Protein AF-A0A2V8AH04-F1 (afdb_monomer_lite)

Foldseek 3Di:
DQQADFAQPADPDDDVHGPRHGFFWWDDDPDPLRIGTHHPVPDDPNIDGPDPDDDDDDDDDDDDDDDAQPDPDDVNSQVVRVVVVCVVQVSVSHDDDDPDTDDDDDDDDPDDPPDPDDDDDDDDD

Secondary structure (DSSP, 8-state):
-PPPPB---B-SS-TT-B--SBP-EEE--SSTTS-EEE-GGG--TTPEE--S-------------------SSHHHHHHHHHHHHHHHHHHTT-------------PPPS---------------

pLDDT: mean 71.41, std 17.1, range [30.53, 95.69]

Radius of gyration: 20.52 Å; chains: 1; bounding box: 47×38×54 Å

Sequence (125 aa):
MCPPLRCYAQVGSSRYAICGELARWRRPGAHWFDDKFVCDAHREPSDVAIAGEIAVRRVRVELEVFVAGASRDAPFAQSEALARISAAVIQAGGVVDVQRVRSAFVAYPATATSGLQNALVGVPR

Structure (mmCIF, N/CA/C/O backbon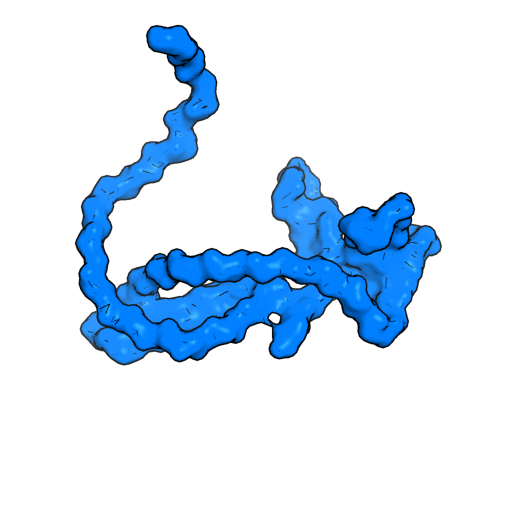e):
data_AF-A0A2V8AH04-F1
#
_entry.id   AF-A0A2V8AH04-F1
#
loop_
_atom_site.group_PDB
_atom_site.id
_atom_site.type_symbol
_atom_site.label_atom_id
_atom_site.label_alt_id
_atom_site.label_comp_id
_atom_site.label_asym_id
_atom_site.label_entity_id
_atom_site.label_seq_id
_atom_site.pdbx_PDB_ins_code
_atom_site.Cartn_x
_atom_site.Cartn_y
_atom_site.Cartn_z
_atom_site.occupancy
_atom_site.B_iso_or_equiv
_atom_site.auth_seq_id
_atom_site.auth_comp_id
_atom_site.auth_asym_id
_atom_site.auth_atom_id
_atom_site.pdbx_PDB_model_num
ATOM 1 N N . MET A 1 1 ? 2.409 -11.409 2.633 1.00 53.41 1 MET A N 1
ATOM 2 C CA . MET A 1 1 ? 1.975 -10.825 3.925 1.00 53.41 1 MET A CA 1
ATOM 3 C C . MET A 1 1 ? 1.103 -9.617 3.646 1.00 53.41 1 MET A C 1
ATOM 5 O O . MET A 1 1 ? 1.427 -8.890 2.728 1.00 53.41 1 MET A O 1
ATOM 9 N N . CYS A 1 2 ? 0.014 -9.405 4.381 1.00 56.81 2 CYS A N 1
ATOM 10 C CA . CYS A 1 2 ? -0.784 -8.180 4.305 1.00 56.81 2 CYS A CA 1
ATOM 11 C C . CYS A 1 2 ? 0.044 -6.944 4.696 1.00 56.81 2 CYS A C 1
ATOM 13 O O . CYS A 1 2 ? 0.646 -7.003 5.765 1.00 56.81 2 CYS A O 1
ATOM 15 N N . PRO A 1 3 ? 0.030 -5.817 3.952 1.00 69.38 3 PRO A N 1
ATOM 16 C CA . PRO A 1 3 ? 0.588 -4.590 4.492 1.00 69.38 3 PRO A CA 1
ATOM 17 C C . PRO A 1 3 ? -0.287 -4.119 5.667 1.00 69.38 3 PRO A C 1
ATOM 19 O O . PRO A 1 3 ? -1.492 -4.425 5.697 1.00 69.38 3 PRO A O 1
ATOM 22 N N . PRO A 1 4 ? 0.313 -3.439 6.656 1.00 77.81 4 PRO A N 1
ATOM 23 C CA . PRO A 1 4 ? -0.389 -2.996 7.852 1.00 77.81 4 PRO A CA 1
ATOM 24 C C . PRO A 1 4 ? -1.400 -1.889 7.531 1.00 77.81 4 PRO A C 1
ATOM 26 O O . PRO A 1 4 ? -1.201 -1.098 6.610 1.00 77.81 4 PRO A O 1
ATOM 29 N N . LEU A 1 5 ? -2.472 -1.812 8.323 1.00 83.88 5 LEU A N 1
ATOM 30 C CA . LEU A 1 5 ? -3.467 -0.744 8.213 1.00 83.88 5 LEU A CA 1
ATOM 31 C C . LEU A 1 5 ? -2.828 0.612 8.538 1.00 83.88 5 LEU A C 1
ATOM 33 O O . LEU A 1 5 ? -2.074 0.742 9.509 1.00 83.88 5 LEU A O 1
ATOM 37 N N . ARG A 1 6 ? -3.124 1.621 7.716 1.00 86.31 6 ARG A N 1
ATOM 38 C CA . ARG A 1 6 ? -2.584 2.979 7.848 1.00 86.31 6 ARG A CA 1
ATOM 39 C C . ARG A 1 6 ? -3.669 3.978 8.221 1.00 86.31 6 ARG A C 1
ATOM 41 O O . ARG A 1 6 ? -4.836 3.789 7.890 1.00 86.31 6 ARG A O 1
ATOM 48 N N . CYS A 1 7 ? -3.258 5.034 8.912 1.00 89.00 7 CYS A N 1
ATOM 49 C CA . CYS A 1 7 ? -4.119 6.112 9.359 1.00 89.00 7 CYS A CA 1
ATOM 50 C C . CYS A 1 7 ? -4.707 6.867 8.159 1.00 89.00 7 CYS A C 1
ATOM 52 O O . CYS A 1 7 ? -3.964 7.449 7.365 1.00 89.00 7 CYS A O 1
ATOM 54 N N . TYR A 1 8 ? -6.037 6.886 8.059 1.00 86.12 8 TYR A N 1
ATOM 55 C CA . TYR A 1 8 ? -6.769 7.562 6.984 1.00 86.12 8 TYR A CA 1
ATOM 56 C C . TYR A 1 8 ? -7.004 9.061 7.255 1.00 86.12 8 TYR A C 1
ATOM 58 O O . TYR A 1 8 ? -7.543 9.755 6.395 1.00 86.12 8 TYR A O 1
ATOM 66 N N . ALA A 1 9 ? -6.637 9.564 8.442 1.00 89.50 9 ALA A N 1
ATOM 67 C CA . ALA A 1 9 ? -6.894 10.948 8.829 1.00 89.50 9 ALA A CA 1
ATOM 68 C C . ALA A 1 9 ? -6.269 11.919 7.823 1.00 89.50 9 ALA A C 1
ATOM 70 O O . ALA A 1 9 ? -5.089 11.796 7.487 1.00 89.50 9 ALA A O 1
ATOM 71 N N . GLN A 1 10 ? -7.066 12.873 7.342 1.00 87.56 10 GLN A N 1
ATOM 72 C CA . GLN A 1 10 ? -6.585 13.900 6.430 1.00 87.56 10 GLN A CA 1
ATOM 73 C C . GLN A 1 10 ? -5.618 14.823 7.172 1.00 87.56 10 GLN A C 1
ATOM 75 O O . GLN A 1 10 ? -5.915 15.286 8.273 1.00 87.56 10 GLN A O 1
ATOM 80 N N . VAL A 1 11 ? -4.475 15.107 6.555 1.00 86.75 11 VAL A N 1
ATOM 81 C CA . VAL A 1 11 ? -3.464 16.020 7.092 1.00 86.75 11 VAL A CA 1
ATOM 82 C C . VAL A 1 11 ? -3.248 17.183 6.132 1.00 86.75 11 VAL A C 1
ATOM 84 O O . VAL A 1 11 ? -3.072 17.005 4.929 1.00 86.75 11 VAL A O 1
ATOM 87 N N . GLY A 1 12 ? -3.264 18.402 6.668 1.00 81.94 12 GLY A N 1
ATOM 88 C CA . GLY A 1 12 ? -3.126 19.621 5.873 1.00 81.9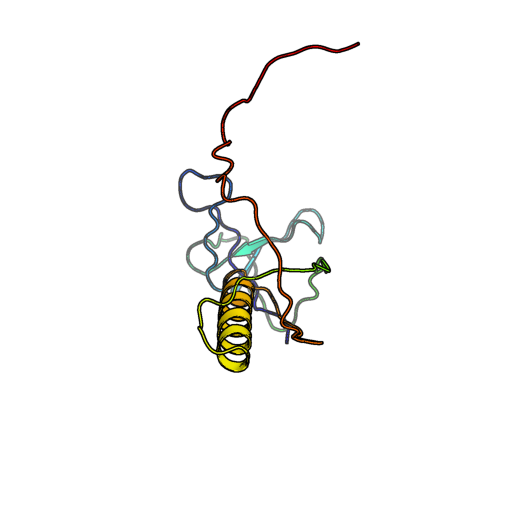4 12 GLY A CA 1
ATOM 89 C C . GLY A 1 12 ? -4.355 19.953 5.014 1.00 81.94 12 GLY A C 1
ATOM 90 O O . GLY A 1 12 ? -5.459 19.450 5.221 1.00 81.94 12 GLY A O 1
ATOM 91 N N . SER A 1 13 ? -4.164 20.852 4.046 1.00 79.44 13 SER A N 1
ATOM 92 C CA . SER A 1 13 ? -5.249 21.416 3.226 1.00 79.44 13 SER A CA 1
ATOM 93 C C . SER A 1 13 ? -5.680 20.527 2.055 1.00 79.44 13 SER A C 1
ATOM 95 O O . SER A 1 13 ? -6.762 20.714 1.501 1.00 79.44 13 SER A O 1
ATOM 97 N N . SER A 1 14 ? -4.864 19.544 1.672 1.00 78.12 14 SER A N 1
ATOM 98 C CA . SER A 1 14 ? -5.198 18.625 0.587 1.00 78.12 14 SER A CA 1
ATOM 99 C C . SER A 1 14 ? -6.043 17.463 1.103 1.00 78.12 14 SER A C 1
ATOM 101 O O . SER A 1 14 ? -5.528 16.550 1.735 1.00 78.12 14 SER A O 1
ATOM 103 N N . ARG A 1 15 ? -7.311 17.412 0.692 1.00 73.12 15 ARG A N 1
ATOM 104 C CA . ARG A 1 15 ? -7.720 16.401 -0.285 1.00 73.12 15 ARG A CA 1
ATOM 105 C C . ARG A 1 15 ? -7.238 14.961 -0.085 1.00 73.12 15 ARG A C 1
ATOM 107 O O . ARG A 1 15 ? -7.953 14.050 0.320 1.00 73.12 15 ARG A O 1
ATOM 114 N N . TYR A 1 16 ? -6.024 14.783 -0.584 1.00 73.81 16 TYR A N 1
ATOM 115 C CA . TYR A 1 16 ? -5.387 13.508 -0.868 1.00 73.81 16 TYR A CA 1
ATOM 116 C C . TYR A 1 16 ? -4.250 13.214 0.113 1.00 73.81 16 TYR A C 1
ATOM 118 O O . TYR A 1 16 ? -3.676 12.131 0.078 1.00 73.81 16 TYR A O 1
ATOM 126 N N . ALA A 1 17 ? -3.902 14.182 0.963 1.00 78.50 17 ALA A N 1
ATOM 127 C CA . ALA A 1 17 ? -2.876 14.020 1.972 1.00 78.50 17 ALA A CA 1
ATOM 128 C C . ALA A 1 17 ? -3.492 13.332 3.192 1.00 78.50 17 ALA A C 1
ATOM 130 O O . ALA A 1 17 ? -4.308 13.905 3.913 1.00 78.50 17 ALA A O 1
ATOM 131 N N . ILE A 1 18 ? -3.101 12.078 3.400 1.00 85.94 18 ILE A N 1
ATOM 132 C CA . ILE A 1 18 ? -3.490 11.273 4.557 1.00 85.94 18 ILE A CA 1
ATOM 133 C C . ILE A 1 18 ? -2.279 11.052 5.460 1.00 85.94 18 ILE A C 1
ATOM 135 O O . ILE A 1 18 ? -1.144 11.021 4.990 1.00 85.94 18 ILE A O 1
ATOM 139 N N . CYS A 1 19 ? -2.524 10.894 6.757 1.00 90.00 19 CYS A N 1
ATOM 140 C CA . CYS A 1 19 ? -1.487 10.735 7.771 1.00 90.00 19 CYS A CA 1
ATOM 141 C C . CYS A 1 19 ? -0.544 9.557 7.481 1.00 90.00 19 CYS A C 1
ATOM 143 O O . CYS A 1 19 ? 0.661 9.694 7.652 1.00 90.00 19 CYS A O 1
ATOM 145 N N . GLY A 1 20 ? -1.065 8.398 7.067 1.00 86.88 20 GLY A N 1
ATOM 146 C CA . GLY A 1 20 ? -0.235 7.260 6.653 1.00 86.88 20 GLY A CA 1
ATOM 147 C C . GLY A 1 20 ? 0.487 6.505 7.781 1.00 86.88 20 GLY A C 1
ATOM 148 O O . GLY A 1 20 ? 1.012 5.423 7.529 1.00 86.88 20 GLY A O 1
ATOM 149 N N . GLU A 1 21 ? 0.474 7.005 9.020 1.00 89.06 21 GLU A N 1
ATOM 150 C CA . GLU A 1 21 ? 1.042 6.318 10.190 1.00 89.06 21 GLU A CA 1
ATOM 151 C C . GLU A 1 21 ? 0.356 4.978 10.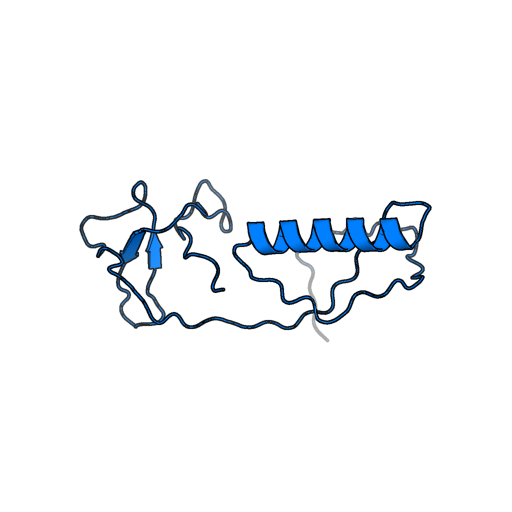490 1.00 89.06 21 GLU A C 1
ATOM 153 O O . GLU A 1 21 ? -0.754 4.708 10.029 1.00 89.06 21 GLU A O 1
ATOM 158 N N . LEU A 1 22 ? 0.997 4.114 11.283 1.00 89.44 22 LEU A N 1
ATOM 159 C CA . LEU A 1 22 ? 0.406 2.830 11.680 1.00 89.44 22 LEU A CA 1
ATOM 160 C C . LEU A 1 22 ? -0.912 3.037 12.449 1.00 89.44 22 LEU A C 1
ATOM 162 O O . LEU A 1 22 ? -0.941 3.703 13.485 1.00 89.44 22 LEU A O 1
ATOM 166 N N . ALA A 1 23 ? -2.000 2.436 11.960 1.00 90.06 23 ALA A N 1
ATOM 167 C CA . ALA A 1 23 ? -3.286 2.487 12.641 1.00 90.06 23 ALA A CA 1
ATOM 168 C C . ALA A 1 23 ? -3.351 1.464 13.785 1.00 90.06 23 ALA A C 1
ATOM 170 O O . ALA A 1 23 ? -2.922 0.319 13.639 1.00 90.06 23 ALA A O 1
ATOM 171 N N . ARG A 1 24 ? -3.927 1.884 14.915 1.00 91.44 24 ARG A N 1
ATOM 172 C CA . ARG A 1 24 ? -4.194 1.038 16.096 1.00 91.44 24 ARG A CA 1
ATOM 173 C C . ARG A 1 24 ? -5.665 1.041 16.502 1.00 91.44 24 ARG A C 1
ATOM 175 O O . ARG A 1 24 ? -6.079 0.227 17.324 1.00 91.44 24 ARG A O 1
ATOM 182 N N . TRP A 1 25 ? -6.446 1.938 15.907 1.00 92.94 25 TRP A N 1
ATOM 183 C CA . TRP A 1 25 ? -7.836 2.185 16.249 1.00 92.94 25 TRP A CA 1
ATOM 184 C C . TRP A 1 25 ? -8.712 2.080 15.007 1.00 92.94 25 TRP A C 1
ATOM 186 O O . TRP A 1 25 ? -8.310 2.456 13.902 1.00 92.94 25 TRP A O 1
ATOM 196 N N . ARG A 1 26 ? -9.919 1.566 15.211 1.00 90.88 26 ARG A N 1
ATOM 197 C CA . ARG A 1 26 ? -10.987 1.442 14.231 1.00 90.88 26 ARG A CA 1
ATOM 198 C C . ARG A 1 26 ? -12.131 2.348 14.653 1.00 90.88 26 ARG A C 1
ATOM 200 O O . ARG A 1 26 ? -12.705 2.162 15.722 1.00 90.88 26 ARG A O 1
ATOM 207 N N . ARG A 1 27 ? -12.497 3.262 13.770 1.00 90.94 27 ARG A N 1
ATOM 208 C CA . ARG A 1 27 ? -13.711 4.060 13.832 1.00 90.94 27 ARG A CA 1
ATOM 209 C C . ARG A 1 27 ? -14.827 3.313 13.108 1.00 90.94 27 ARG A C 1
ATOM 211 O O . ARG A 1 27 ? -14.737 3.194 11.882 1.00 90.94 27 ARG A O 1
ATOM 218 N N . PRO A 1 28 ? -15.829 2.777 13.827 1.00 87.25 28 PRO A N 1
ATOM 219 C CA . PRO A 1 28 ? -16.920 2.045 13.200 1.00 87.25 28 PRO A CA 1
ATOM 220 C C . PRO A 1 28 ? -17.742 2.970 12.304 1.00 87.25 28 PRO A C 1
ATOM 222 O O . PRO A 1 28 ? -18.133 4.063 12.719 1.00 87.25 28 PRO A O 1
ATOM 225 N N . GLY A 1 29 ? -17.990 2.534 11.076 1.00 84.31 29 GLY A N 1
ATOM 226 C CA . GLY A 1 29 ? -18.906 3.208 10.167 1.00 84.31 29 GLY A CA 1
ATOM 227 C C . GLY A 1 29 ? -20.361 2.769 10.358 1.00 84.31 29 GLY A C 1
ATOM 228 O O . GLY A 1 29 ? -20.656 1.841 11.111 1.00 84.31 29 GLY A O 1
ATOM 229 N N . ALA A 1 30 ? -21.292 3.423 9.653 1.00 83.38 30 ALA A N 1
ATOM 230 C CA . ALA A 1 30 ? -22.693 2.983 9.610 1.00 83.38 30 ALA A CA 1
ATOM 231 C C . ALA A 1 30 ? -22.831 1.615 8.920 1.00 83.38 30 ALA A C 1
ATOM 233 O O . ALA A 1 30 ? -23.677 0.796 9.284 1.00 83.38 30 ALA A O 1
ATOM 234 N N . HIS A 1 31 ? -21.962 1.356 7.944 1.00 75.75 31 HIS A N 1
ATOM 235 C CA . HIS A 1 31 ? -21.803 0.063 7.310 1.00 75.75 31 HIS A CA 1
ATOM 236 C C . HIS A 1 31 ? -20.383 -0.458 7.513 1.00 75.75 31 HIS A C 1
ATOM 238 O O . HIS A 1 31 ? -19.433 0.302 7.668 1.00 75.75 31 HIS A O 1
ATOM 244 N N . TRP A 1 32 ? -20.222 -1.777 7.440 1.00 60.00 32 TRP A N 1
ATOM 245 C CA . TRP A 1 32 ? -18.929 -2.444 7.617 1.00 60.00 32 TRP A CA 1
ATOM 246 C C . TRP A 1 32 ? -17.850 -2.015 6.597 1.00 60.00 32 TRP A C 1
ATOM 248 O O . TRP A 1 32 ? -16.673 -2.287 6.810 1.00 60.00 32 TRP A O 1
ATOM 258 N N . PHE A 1 33 ? -18.225 -1.365 5.486 1.00 68.25 33 PHE A N 1
ATOM 259 C CA . PHE A 1 33 ? -17.292 -0.804 4.497 1.00 68.25 33 PHE A CA 1
ATOM 260 C C . PHE A 1 33 ? -16.893 0.654 4.774 1.00 68.25 33 PHE A C 1
ATOM 262 O O . PHE A 1 33 ? -15.969 1.156 4.139 1.00 68.25 33 PHE A O 1
ATOM 269 N N . ASP A 1 34 ? -17.570 1.318 5.709 1.00 76.69 34 ASP A N 1
ATOM 270 C CA . ASP A 1 34 ? -17.292 2.698 6.119 1.00 76.69 34 ASP A CA 1
ATOM 271 C C . ASP A 1 34 ? -16.306 2.763 7.296 1.00 76.69 34 ASP A C 1
ATOM 273 O O . ASP A 1 34 ? -16.000 3.850 7.800 1.00 76.69 34 ASP A O 1
ATOM 277 N N . ASP A 1 35 ? -15.818 1.600 7.739 1.00 83.75 35 ASP A N 1
ATOM 278 C CA . ASP A 1 35 ? -14.826 1.490 8.794 1.00 83.75 35 ASP A CA 1
ATOM 279 C C . ASP A 1 35 ? -13.547 2.232 8.411 1.00 83.75 35 ASP A C 1
ATOM 281 O O . ASP A 1 35 ? -12.992 2.124 7.315 1.00 83.75 35 ASP A O 1
ATOM 285 N N . LYS A 1 36 ? -13.070 2.997 9.379 1.00 87.31 36 LYS A N 1
ATOM 286 C CA . LYS A 1 36 ? -12.007 3.975 9.221 1.00 87.31 36 LYS A CA 1
ATOM 287 C C . LYS A 1 36 ? -10.895 3.653 10.208 1.00 87.31 36 LYS A C 1
ATOM 289 O O . LYS A 1 36 ? -11.162 3.372 11.370 1.00 87.31 36 LYS A O 1
ATOM 294 N N . PHE A 1 37 ? -9.640 3.676 9.766 1.00 90.06 37 PHE A N 1
ATOM 295 C CA . PHE A 1 37 ? -8.501 3.250 10.591 1.00 90.06 37 PHE A CA 1
ATOM 296 C C . PHE A 1 37 ? -7.603 4.429 10.941 1.00 90.06 37 PHE A C 1
ATOM 298 O O . PHE A 1 37 ? -7.173 5.150 10.044 1.00 90.06 37 PHE A O 1
ATOM 305 N N . VAL A 1 38 ? -7.306 4.635 12.226 1.00 93.25 38 VAL A N 1
ATOM 306 C CA . VAL A 1 38 ? -6.557 5.808 12.710 1.00 93.25 38 VAL A CA 1
ATOM 307 C C . VAL A 1 38 ? -5.437 5.438 13.686 1.00 93.25 38 VAL A C 1
ATOM 309 O O . VAL A 1 38 ? -5.459 4.388 14.339 1.00 93.25 38 VAL A O 1
ATOM 312 N N . CYS A 1 39 ? -4.404 6.283 13.739 1.00 93.50 39 CYS A N 1
ATOM 313 C CA . CYS A 1 39 ? -3.306 6.180 14.704 1.00 93.50 39 CYS A CA 1
ATOM 314 C C . CYS A 1 39 ? -3.676 6.841 16.043 1.00 93.50 39 CYS A C 1
ATOM 316 O O . CYS A 1 39 ? -4.709 7.498 16.153 1.00 93.50 39 CYS A O 1
ATOM 318 N N . ASP A 1 40 ? -2.814 6.700 17.054 1.00 94.44 40 ASP A N 1
ATOM 319 C CA . ASP A 1 40 ? -3.051 7.247 18.400 1.00 94.44 40 ASP A CA 1
ATOM 320 C C . ASP A 1 40 ? -3.288 8.765 18.410 1.00 94.44 40 ASP A C 1
ATOM 322 O O . ASP A 1 40 ? -4.102 9.253 19.191 1.00 94.44 40 ASP A O 1
ATOM 326 N N . ALA A 1 41 ? -2.615 9.506 17.525 1.00 95.69 41 ALA A N 1
ATOM 327 C CA . ALA A 1 41 ? -2.724 10.963 17.443 1.00 95.69 41 ALA A CA 1
ATOM 328 C C . ALA A 1 41 ? -4.057 11.446 16.845 1.00 95.69 41 ALA A C 1
ATOM 330 O O . ALA A 1 41 ? -4.487 12.558 17.133 1.00 95.69 41 ALA A O 1
ATOM 331 N N . HIS A 1 42 ? -4.707 10.622 16.018 1.00 95.38 42 HIS A N 1
ATOM 332 C CA . HIS A 1 42 ? -5.923 10.985 15.278 1.00 95.38 42 HIS A CA 1
ATOM 333 C C . HIS A 1 42 ? -7.165 10.216 15.746 1.00 95.38 42 HIS A C 1
ATOM 335 O O . HIS A 1 42 ? -8.195 10.227 15.068 1.00 95.38 42 HIS A O 1
ATOM 341 N N . ARG A 1 43 ? -7.068 9.521 16.884 1.00 95.25 43 ARG A N 1
ATOM 342 C CA . ARG A 1 43 ? -8.200 8.802 17.468 1.00 95.25 43 ARG A CA 1
ATOM 343 C C . ARG A 1 43 ? -9.209 9.764 18.092 1.00 95.25 43 ARG A C 1
ATOM 345 O O . ARG A 1 43 ? -8.851 10.791 18.665 1.00 95.25 43 ARG A O 1
ATOM 352 N N . GLU A 1 44 ? -10.465 9.366 18.048 1.00 94.38 44 GLU A N 1
ATOM 353 C CA . GLU A 1 44 ? -11.581 9.949 18.777 1.00 94.38 44 GLU A CA 1
ATOM 354 C C . GLU A 1 44 ? -11.984 9.033 19.944 1.00 94.38 44 GLU A C 1
ATOM 356 O O . GLU A 1 44 ? -11.689 7.836 19.923 1.00 94.38 44 GLU A O 1
ATOM 361 N N . PRO A 1 45 ? -12.676 9.557 20.972 1.00 95.00 45 PRO A N 1
ATOM 362 C CA . PRO A 1 45 ? -13.109 8.754 22.120 1.00 95.00 45 PRO A CA 1
ATOM 363 C C . PRO A 1 45 ? -14.021 7.569 21.766 1.00 95.00 45 PRO A C 1
ATOM 365 O O . PRO A 1 45 ? -14.095 6.608 22.525 1.00 95.00 45 PRO A O 1
ATOM 368 N N . SER A 1 46 ? -14.726 7.644 20.635 1.00 92.88 46 SER A N 1
ATOM 369 C CA . SER A 1 46 ? -15.600 6.591 20.108 1.00 92.88 46 SER A CA 1
ATOM 370 C C . SER A 1 46 ? -14.853 5.490 19.346 1.00 92.88 46 SER A C 1
ATOM 372 O O . SER A 1 46 ? -15.467 4.486 18.980 1.00 92.88 46 SER A O 1
ATOM 374 N N . ASP A 1 47 ? -13.553 5.658 19.092 1.00 93.25 47 ASP A N 1
ATOM 375 C CA . ASP A 1 47 ? -12.775 4.689 18.331 1.00 93.25 47 ASP A CA 1
ATOM 376 C C . ASP A 1 47 ? -12.439 3.456 19.179 1.00 93.25 47 ASP A C 1
ATOM 378 O O . ASP A 1 47 ? -12.075 3.532 20.353 1.00 93.25 47 ASP A O 1
ATOM 382 N N . VAL A 1 48 ? -12.525 2.287 18.553 1.00 92.25 48 VAL A N 1
ATOM 383 C CA . VAL A 1 48 ? -12.314 0.989 19.197 1.00 92.25 48 VAL A CA 1
ATOM 384 C C . VAL A 1 48 ? -10.914 0.485 18.867 1.00 92.25 48 VAL A C 1
ATOM 386 O O . VAL A 1 48 ? -10.474 0.568 17.721 1.00 92.25 48 VAL A O 1
ATOM 389 N N . ALA A 1 49 ? -10.197 -0.062 19.847 1.00 92.50 49 ALA A N 1
ATOM 390 C CA . ALA A 1 49 ? -8.879 -0.643 19.603 1.00 92.50 49 ALA A CA 1
ATOM 391 C C . ALA A 1 49 ? -8.965 -1.822 18.616 1.00 92.50 49 ALA A C 1
ATOM 393 O O . ALA A 1 49 ? -9.863 -2.663 18.703 1.00 92.50 49 ALA A O 1
ATOM 394 N N . ILE A 1 50 ? -8.007 -1.907 17.693 1.00 86.44 50 ILE A N 1
ATOM 395 C CA . ILE A 1 50 ? -7.860 -3.055 16.797 1.00 86.44 50 ILE A CA 1
ATOM 396 C C . ILE A 1 50 ? -7.241 -4.203 17.603 1.00 86.44 50 ILE A C 1
ATOM 398 O O . ILE A 1 50 ? -6.023 -4.293 17.753 1.00 86.44 50 ILE A O 1
ATOM 402 N N . ALA A 1 51 ? -8.091 -5.055 18.172 1.00 74.00 51 ALA A N 1
ATOM 403 C CA . ALA A 1 51 ? -7.666 -6.228 18.924 1.00 74.00 51 ALA A CA 1
ATOM 404 C C . ALA A 1 51 ? -7.539 -7.439 17.986 1.00 74.00 51 ALA A C 1
ATOM 406 O O . ALA A 1 51 ? -8.540 -7.995 17.544 1.00 74.00 51 ALA A O 1
ATOM 407 N N . GLY A 1 52 ? -6.304 -7.852 17.695 1.00 71.31 52 GLY A N 1
ATOM 408 C CA . GLY A 1 52 ? -6.028 -9.060 16.913 1.00 71.31 52 GLY A CA 1
ATOM 409 C C . GLY A 1 52 ? -6.292 -8.910 15.412 1.00 71.31 52 GLY A C 1
ATOM 410 O O . GLY A 1 52 ? -5.945 -7.897 14.803 1.00 71.31 52 GLY A O 1
ATOM 411 N N . GLU A 1 53 ? -6.846 -9.959 14.803 1.00 68.38 53 GLU A N 1
ATOM 412 C CA . GLU A 1 53 ? -7.097 -10.019 13.363 1.00 68.38 53 GLU A CA 1
ATOM 413 C C . GLU A 1 53 ? -8.417 -9.342 12.990 1.00 68.38 53 GLU A C 1
ATOM 415 O O . GLU A 1 53 ? -9.442 -9.527 13.645 1.00 68.38 53 GLU A O 1
ATOM 420 N N . ILE A 1 54 ? -8.406 -8.582 11.893 1.00 71.69 54 ILE A N 1
ATOM 421 C CA . ILE A 1 54 ? -9.616 -7.980 11.332 1.00 71.69 54 ILE A CA 1
ATOM 422 C C . ILE A 1 54 ? -9.735 -8.377 9.863 1.00 71.69 54 ILE A C 1
ATOM 424 O O . ILE A 1 54 ? -8.771 -8.290 9.097 1.00 71.69 54 ILE A O 1
ATOM 428 N N . ALA A 1 55 ? -10.942 -8.756 9.452 1.00 66.12 55 ALA A N 1
ATOM 429 C CA . ALA A 1 55 ? -11.259 -8.951 8.048 1.00 66.12 55 ALA A CA 1
ATOM 430 C C . ALA A 1 55 ? -11.439 -7.582 7.375 1.00 66.12 55 ALA A C 1
ATOM 432 O O . ALA A 1 55 ? -12.412 -6.878 7.634 1.00 66.12 55 ALA A O 1
ATOM 433 N N . VAL A 1 56 ? -10.507 -7.208 6.498 1.00 68.38 56 VAL A N 1
ATOM 434 C CA . VAL A 1 56 ? -10.656 -6.043 5.614 1.00 68.38 56 VAL A CA 1
ATOM 435 C C . VAL A 1 56 ? -10.900 -6.493 4.186 1.00 68.38 56 VAL A C 1
ATOM 437 O O . VAL A 1 56 ? -10.215 -7.385 3.679 1.00 68.38 56 VAL A O 1
ATOM 440 N N . ARG A 1 57 ? -11.839 -5.844 3.494 1.00 58.97 57 ARG A N 1
ATOM 441 C CA . ARG A 1 57 ? -11.918 -5.981 2.039 1.00 58.97 57 ARG A CA 1
ATOM 442 C C . ARG A 1 57 ? -10.750 -5.235 1.407 1.00 58.97 57 ARG A C 1
ATOM 444 O O . ARG A 1 57 ? -10.528 -4.061 1.682 1.00 58.97 57 ARG A O 1
ATOM 451 N N . ARG A 1 58 ? -10.014 -5.928 0.540 1.00 60.88 58 ARG A N 1
ATOM 452 C CA . ARG A 1 58 ? -8.921 -5.356 -0.245 1.00 60.88 58 ARG A CA 1
ATOM 453 C C . ARG A 1 58 ? -9.308 -5.292 -1.698 1.00 60.88 58 ARG A C 1
ATOM 455 O O . ARG A 1 58 ? -9.821 -6.262 -2.248 1.00 60.88 58 ARG A O 1
ATOM 462 N N . VAL A 1 59 ? -9.011 -4.160 -2.313 1.00 57.34 59 VAL A N 1
ATOM 463 C CA . VAL A 1 59 ? -9.035 -4.044 -3.763 1.00 57.34 59 VAL A CA 1
ATOM 464 C C . VAL A 1 59 ? -7.710 -4.600 -4.272 1.00 57.34 59 VAL A C 1
ATOM 466 O O . VAL A 1 59 ? -6.644 -4.137 -3.870 1.00 57.34 59 VAL A O 1
ATOM 469 N N . ARG A 1 60 ? -7.778 -5.622 -5.126 1.00 56.34 60 ARG A N 1
ATOM 470 C CA . ARG A 1 60 ? -6.636 -6.089 -5.911 1.00 56.34 60 ARG A CA 1
ATOM 471 C C . ARG A 1 60 ? -6.718 -5.398 -7.263 1.00 56.34 60 ARG A C 1
ATOM 473 O O . ARG A 1 60 ? -7.722 -5.535 -7.953 1.00 56.34 60 ARG A O 1
ATOM 480 N N . VAL A 1 61 ? -5.673 -4.661 -7.615 1.00 55.16 61 VAL A N 1
ATOM 481 C CA . VAL A 1 61 ? -5.505 -4.085 -8.950 1.00 55.16 61 VAL A CA 1
ATOM 482 C C . VAL A 1 61 ? -4.293 -4.757 -9.573 1.00 55.16 61 VAL A C 1
ATOM 484 O O . VAL A 1 61 ? -3.231 -4.796 -8.955 1.00 55.16 61 VAL A O 1
ATOM 487 N N . GLU A 1 62 ? -4.462 -5.317 -10.766 1.00 62.66 62 GLU A N 1
ATOM 488 C CA . GLU A 1 62 ? -3.365 -5.871 -11.559 1.00 62.66 62 GLU A CA 1
ATOM 489 C C . GLU A 1 62 ? -2.918 -4.816 -12.567 1.00 62.66 62 GLU A C 1
ATOM 491 O O 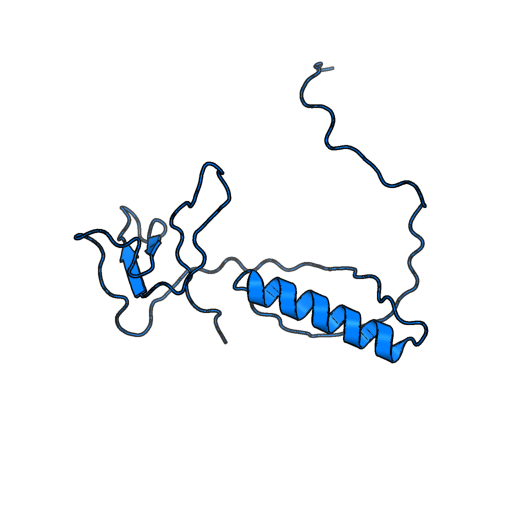. GLU A 1 62 ? -3.738 -4.233 -13.273 1.00 62.66 62 GLU A O 1
ATOM 496 N N . LEU A 1 63 ? -1.620 -4.520 -12.572 1.00 61.44 63 LEU A N 1
ATOM 497 C CA . LEU A 1 63 ? -1.024 -3.425 -13.329 1.00 61.44 63 LEU A CA 1
ATOM 498 C C . LEU A 1 63 ? 0.218 -3.956 -14.045 1.00 61.44 63 LEU A C 1
ATOM 500 O O . LEU A 1 63 ? 1.044 -4.621 -13.418 1.00 61.44 63 LEU A O 1
ATOM 504 N N . GLU A 1 64 ? 0.401 -3.596 -15.312 1.00 69.19 64 GLU A N 1
ATOM 505 C CA . GLU A 1 64 ? 1.706 -3.687 -15.969 1.00 69.19 64 GLU A CA 1
ATOM 506 C C . GLU A 1 64 ? 2.423 -2.342 -15.822 1.00 69.19 64 GLU A C 1
ATOM 508 O O . GLU A 1 64 ? 1.937 -1.307 -16.278 1.00 69.19 64 GLU A O 1
ATOM 513 N N . VAL A 1 65 ? 3.573 -2.344 -15.144 1.00 68.81 65 VAL A N 1
ATOM 514 C CA . VAL A 1 65 ? 4.356 -1.131 -14.877 1.00 68.81 65 VAL A CA 1
ATOM 515 C C . VAL A 1 65 ? 5.671 -1.202 -15.646 1.00 68.81 65 VAL A C 1
ATOM 517 O O . VAL A 1 65 ? 6.461 -2.125 -15.453 1.00 68.81 65 VAL A O 1
ATOM 520 N N . PHE A 1 66 ? 5.928 -0.196 -16.481 1.00 68.62 66 PHE A N 1
ATOM 521 C CA . PHE A 1 66 ? 7.199 -0.028 -17.184 1.00 68.62 66 PHE A CA 1
ATOM 522 C C . PHE A 1 66 ? 8.071 0.979 -16.434 1.00 68.62 66 PHE A C 1
ATOM 524 O O . PHE A 1 66 ? 7.652 2.112 -16.199 1.00 68.62 66 PHE A O 1
ATOM 531 N N . VAL A 1 67 ? 9.292 0.581 -16.069 1.00 70.31 67 VAL A N 1
ATOM 532 C CA . VAL A 1 67 ? 10.278 1.467 -15.433 1.00 70.31 67 VAL A CA 1
ATOM 533 C C . VAL A 1 67 ? 11.576 1.424 -16.217 1.00 70.31 67 VAL A C 1
ATOM 535 O O . VAL A 1 67 ? 12.105 0.353 -16.507 1.00 70.31 67 VAL A O 1
ATOM 538 N N . ALA A 1 68 ? 12.101 2.604 -16.543 1.00 68.88 68 ALA A N 1
ATOM 539 C CA . ALA A 1 68 ? 13.414 2.732 -17.150 1.00 68.88 68 ALA A CA 1
ATOM 540 C C . ALA A 1 68 ? 14.501 2.494 -16.090 1.00 68.88 68 ALA A C 1
ATOM 542 O O . ALA A 1 68 ? 14.585 3.219 -15.094 1.00 68.88 68 ALA A O 1
ATOM 543 N N . GLY A 1 69 ? 15.341 1.482 -16.306 1.00 66.50 69 GLY A N 1
ATOM 544 C CA . GLY A 1 69 ? 16.588 1.335 -15.559 1.00 66.50 69 GLY A CA 1
ATOM 545 C C . GLY A 1 69 ? 17.600 2.392 -16.010 1.00 66.50 69 GLY A C 1
ATOM 546 O O . GLY A 1 69 ? 17.677 2.706 -17.194 1.00 66.50 69 GLY A O 1
ATOM 547 N N . ALA A 1 70 ? 18.362 2.957 -15.071 1.00 68.62 70 ALA A N 1
ATOM 548 C CA . ALA A 1 70 ? 19.331 4.023 -15.355 1.00 68.62 70 ALA A CA 1
ATOM 549 C C . ALA A 1 70 ? 20.766 3.504 -15.571 1.00 68.62 70 ALA A C 1
ATOM 551 O O . ALA A 1 70 ? 21.678 4.291 -15.826 1.00 68.62 70 ALA A O 1
ATOM 552 N N . SER A 1 71 ? 20.976 2.190 -15.454 1.00 74.69 71 SER A N 1
ATOM 553 C CA . SER A 1 71 ? 22.301 1.582 -15.562 1.00 74.69 71 SER A CA 1
ATOM 554 C C . SER A 1 71 ? 22.692 1.287 -17.010 1.00 74.69 71 SER A C 1
ATOM 556 O O . SER A 1 71 ? 21.856 0.973 -17.857 1.00 74.69 71 SER A O 1
ATOM 558 N N . ARG A 1 72 ? 24.001 1.354 -17.271 1.00 72.62 72 ARG A N 1
ATOM 559 C CA . ARG A 1 72 ? 24.621 0.955 -18.543 1.00 72.62 72 ARG A CA 1
ATOM 560 C C . ARG A 1 72 ? 24.694 -0.561 -18.719 1.00 72.62 72 ARG A C 1
ATOM 562 O O . ARG A 1 72 ? 24.897 -1.015 -19.838 1.00 72.62 72 ARG A O 1
ATOM 569 N N . ASP A 1 73 ? 24.547 -1.315 -17.632 1.00 80.06 73 ASP A N 1
ATOM 570 C CA . ASP A 1 73 ? 24.556 -2.773 -17.653 1.00 80.06 73 ASP A CA 1
ATOM 571 C C . ASP A 1 73 ? 23.147 -3.325 -17.406 1.00 80.06 73 ASP A C 1
ATOM 573 O O . ASP A 1 73 ? 22.462 -2.936 -16.456 1.00 80.06 73 ASP A O 1
ATOM 577 N N . ALA A 1 74 ? 22.701 -4.229 -18.277 1.00 75.19 74 ALA A N 1
ATOM 578 C CA . ALA A 1 74 ? 21.312 -4.672 -18.339 1.00 75.19 74 ALA A CA 1
ATOM 579 C C . ALA A 1 74 ? 20.839 -5.400 -17.061 1.00 75.19 74 ALA A C 1
ATOM 581 O O . ALA A 1 74 ? 19.740 -5.091 -16.591 1.00 75.19 74 ALA A O 1
ATOM 582 N N . PRO A 1 75 ? 21.623 -6.303 -16.435 1.00 78.94 75 PRO A N 1
ATOM 583 C CA . PRO A 1 75 ? 21.237 -6.933 -15.173 1.00 78.94 75 PRO A CA 1
ATOM 584 C C . PRO A 1 75 ? 21.123 -5.929 -14.017 1.00 78.94 75 PRO A C 1
ATOM 586 O O . PRO A 1 75 ? 20.204 -6.028 -13.204 1.00 78.94 75 PRO A O 1
ATOM 589 N N . PHE A 1 76 ? 21.998 -4.918 -13.967 1.00 80.69 76 PHE A N 1
ATOM 590 C CA . PHE A 1 76 ? 21.919 -3.854 -12.960 1.00 80.69 76 PHE A CA 1
ATOM 591 C C . PHE A 1 76 ? 20.741 -2.909 -13.212 1.00 80.69 76 PHE A C 1
ATOM 593 O O . PHE A 1 76 ? 20.076 -2.481 -12.274 1.00 80.69 76 PHE A O 1
ATOM 600 N N . ALA A 1 77 ? 20.426 -2.619 -14.475 1.00 79.00 77 ALA A N 1
ATOM 601 C CA . ALA A 1 77 ? 19.258 -1.820 -14.829 1.00 79.00 77 ALA A CA 1
ATOM 602 C C . ALA A 1 77 ? 17.954 -2.498 -14.368 1.00 79.00 77 ALA A C 1
ATOM 604 O O . ALA A 1 77 ? 17.058 -1.826 -13.855 1.00 79.00 77 ALA A O 1
ATOM 605 N N . GLN A 1 78 ? 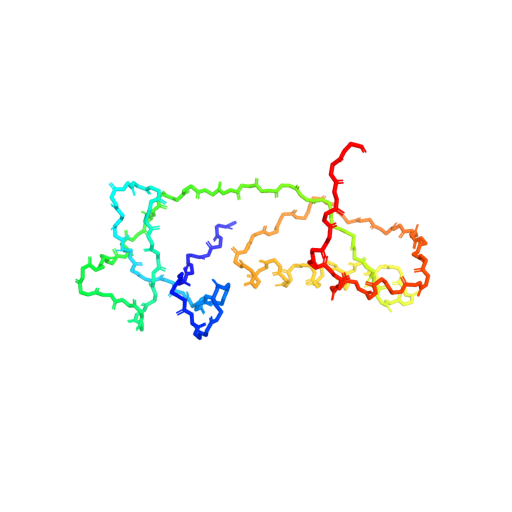17.866 -3.827 -14.501 1.00 80.38 78 GLN A N 1
ATOM 606 C CA . GLN A 1 78 ? 16.732 -4.615 -14.012 1.00 80.38 78 GLN A CA 1
ATOM 607 C C . GLN A 1 78 ? 16.621 -4.589 -12.482 1.00 80.38 78 GLN A C 1
ATOM 609 O O . GLN A 1 78 ? 15.526 -4.369 -11.958 1.00 80.38 78 GLN A O 1
ATOM 614 N N . SER A 1 79 ? 17.727 -4.796 -11.758 1.00 81.44 79 SER A N 1
ATOM 615 C CA . SER A 1 79 ? 17.708 -4.815 -10.289 1.00 81.44 79 SER A CA 1
ATOM 616 C C . SER A 1 79 ? 17.364 -3.445 -9.698 1.00 81.44 79 SER A C 1
ATOM 618 O O . SER A 1 79 ? 16.546 -3.365 -8.780 1.00 81.44 79 SER A O 1
ATOM 620 N N . GLU A 1 80 ? 17.894 -2.358 -10.267 1.00 80.81 80 GLU A N 1
ATOM 621 C CA . GLU A 1 80 ? 17.538 -0.995 -9.868 1.00 80.81 80 GLU A CA 1
ATOM 622 C C . GLU A 1 80 ? 16.059 -0.689 -10.112 1.00 80.81 80 GLU A C 1
ATOM 624 O O . GLU A 1 80 ? 15.390 -0.133 -9.237 1.00 80.81 80 GLU A O 1
ATOM 629 N N . ALA A 1 81 ? 15.532 -1.050 -11.286 1.00 81.31 81 ALA A N 1
ATOM 630 C CA . ALA A 1 81 ? 14.125 -0.839 -11.610 1.00 81.31 81 ALA A CA 1
ATOM 631 C C . ALA A 1 81 ? 13.214 -1.595 -10.630 1.00 81.31 81 ALA A C 1
ATOM 633 O O . ALA A 1 81 ? 12.262 -1.020 -10.096 1.00 81.31 81 ALA A O 1
ATOM 634 N N . LEU A 1 82 ? 13.551 -2.852 -10.324 1.00 84.56 82 LEU A N 1
ATOM 635 C CA . LEU A 1 82 ? 12.812 -3.660 -9.360 1.00 84.56 82 LEU A CA 1
ATOM 636 C C . LEU A 1 82 ? 12.841 -3.051 -7.952 1.00 84.56 82 LEU A C 1
ATOM 638 O O . LEU A 1 82 ? 11.802 -2.988 -7.290 1.00 84.56 82 LEU A O 1
ATOM 642 N N . ALA A 1 83 ? 14.005 -2.583 -7.498 1.00 83.62 83 ALA A N 1
ATOM 643 C CA . ALA A 1 83 ? 14.157 -1.965 -6.185 1.00 83.62 83 ALA A CA 1
ATOM 644 C C . ALA A 1 83 ? 13.305 -0.691 -6.056 1.00 83.62 83 ALA A C 1
ATOM 646 O O . ALA A 1 83 ? 12.615 -0.511 -5.051 1.00 83.62 83 ALA A O 1
ATOM 647 N N . ARG A 1 84 ? 13.283 0.158 -7.094 1.00 81.50 84 ARG A N 1
ATOM 648 C CA . ARG A 1 84 ? 12.477 1.392 -7.122 1.00 81.50 84 ARG A CA 1
ATOM 649 C C . ARG A 1 84 ? 10.977 1.106 -7.058 1.00 81.50 84 ARG A C 1
ATOM 651 O O . ARG A 1 84 ? 10.281 1.718 -6.251 1.00 81.50 84 ARG A O 1
ATOM 658 N N . ILE A 1 85 ? 10.485 0.160 -7.864 1.00 83.50 85 ILE A N 1
ATOM 659 C CA . ILE A 1 85 ? 9.065 -0.234 -7.850 1.00 83.50 85 ILE A CA 1
ATOM 660 C C . ILE A 1 85 ? 8.694 -0.815 -6.488 1.00 83.50 85 ILE A C 1
ATOM 662 O O . ILE A 1 85 ? 7.680 -0.433 -5.906 1.00 83.50 85 ILE A O 1
ATOM 666 N N . SER A 1 86 ? 9.533 -1.709 -5.961 1.00 82.88 86 SER A N 1
ATOM 667 C CA . SER A 1 86 ? 9.282 -2.358 -4.675 1.00 82.88 86 SER A CA 1
ATOM 668 C C . SER A 1 86 ? 9.178 -1.337 -3.546 1.00 82.88 86 SER A C 1
ATOM 670 O O . SER A 1 86 ? 8.230 -1.379 -2.765 1.00 82.88 86 SER A O 1
ATOM 672 N N . ALA A 1 87 ? 10.096 -0.369 -3.505 1.00 80.88 87 ALA A N 1
ATOM 673 C CA . ALA A 1 87 ? 10.058 0.711 -2.529 1.00 80.88 87 ALA A CA 1
ATOM 674 C C . ALA A 1 87 ? 8.783 1.564 -2.651 1.00 80.88 87 ALA A C 1
ATOM 676 O O . ALA A 1 87 ? 8.129 1.816 -1.640 1.00 80.88 87 ALA A O 1
ATOM 677 N N . ALA A 1 88 ? 8.390 1.956 -3.868 1.00 78.44 88 ALA A N 1
ATOM 678 C CA . ALA A 1 88 ? 7.194 2.769 -4.096 1.00 78.44 88 ALA A CA 1
ATOM 679 C C . ALA A 1 88 ? 5.905 2.055 -3.654 1.00 78.44 88 ALA A C 1
ATOM 681 O O . ALA A 1 88 ? 5.067 2.645 -2.971 1.00 78.44 88 ALA A O 1
ATOM 682 N N . VAL A 1 89 ? 5.759 0.767 -3.984 1.00 78.56 89 VAL A N 1
ATOM 683 C CA . VAL A 1 89 ? 4.580 -0.016 -3.582 1.00 78.56 89 VAL A CA 1
ATOM 684 C C . VAL A 1 89 ? 4.536 -0.209 -2.066 1.00 78.56 89 VAL A C 1
ATOM 686 O O . VAL A 1 89 ? 3.473 -0.053 -1.467 1.00 78.56 89 VAL A O 1
ATOM 689 N N . ILE A 1 90 ? 5.670 -0.500 -1.422 1.00 75.19 90 ILE A N 1
ATOM 690 C CA . ILE A 1 90 ? 5.738 -0.647 0.040 1.00 75.19 90 ILE A CA 1
ATOM 691 C C . ILE A 1 90 ? 5.388 0.675 0.740 1.00 75.19 90 ILE A C 1
ATOM 693 O O . ILE A 1 90 ? 4.628 0.666 1.710 1.00 75.19 90 ILE A O 1
ATOM 697 N N . GLN A 1 91 ? 5.889 1.812 0.243 1.00 69.81 91 GLN A N 1
ATOM 698 C CA . GLN A 1 91 ? 5.554 3.140 0.774 1.00 69.81 91 GLN A CA 1
ATOM 699 C C . GLN A 1 91 ? 4.060 3.451 0.664 1.00 69.81 91 GLN A C 1
ATOM 701 O O . GLN A 1 91 ? 3.477 3.983 1.605 1.00 69.81 91 GLN A O 1
ATOM 706 N N . ALA A 1 92 ? 3.418 3.048 -0.435 1.00 67.69 92 ALA A N 1
ATOM 707 C CA . ALA A 1 92 ? 1.973 3.171 -0.612 1.00 67.69 92 ALA A CA 1
ATOM 708 C C . ALA A 1 92 ? 1.155 2.203 0.272 1.00 67.69 92 ALA A C 1
ATOM 710 O O . ALA A 1 92 ? -0.071 2.174 0.184 1.00 67.69 92 ALA A O 1
ATOM 711 N N . GLY A 1 93 ? 1.807 1.391 1.114 1.00 64.00 93 GLY A N 1
ATOM 712 C CA . GLY A 1 93 ? 1.141 0.373 1.921 1.00 64.00 93 GLY A CA 1
ATOM 713 C C . GLY A 1 93 ? 0.605 -0.781 1.077 1.00 64.00 93 GLY A C 1
ATOM 714 O O . GLY A 1 93 ? -0.390 -1.389 1.452 1.00 64.00 93 GLY A O 1
ATOM 715 N N . GLY A 1 94 ? 1.228 -1.063 -0.067 1.00 66.00 94 GLY A N 1
ATOM 716 C CA . GLY A 1 94 ? 0.934 -2.207 -0.922 1.00 66.00 94 GLY A CA 1
ATOM 717 C C . GLY A 1 94 ? 1.835 -3.411 -0.635 1.00 66.00 94 GLY A C 1
ATOM 718 O O . GLY A 1 94 ? 2.740 -3.370 0.198 1.00 66.00 94 GLY A O 1
ATOM 719 N N . VAL A 1 95 ? 1.577 -4.509 -1.343 1.00 64.44 95 VAL A N 1
ATOM 720 C CA . VAL A 1 95 ? 2.422 -5.713 -1.354 1.00 64.44 95 VAL A CA 1
ATOM 721 C C . VAL A 1 95 ? 2.790 -5.999 -2.791 1.00 64.44 95 VAL A C 1
ATOM 723 O O . VAL A 1 95 ? 1.929 -5.942 -3.665 1.00 64.44 95 VAL A O 1
ATOM 726 N N . VAL A 1 96 ? 4.059 -6.318 -3.017 1.00 68.62 96 VAL A N 1
ATOM 727 C CA . VAL A 1 96 ? 4.557 -6.702 -4.334 1.00 68.62 96 VAL A CA 1
ATOM 728 C C . VAL A 1 96 ? 4.714 -8.210 -4.378 1.00 68.62 96 VAL A C 1
ATOM 730 O O . VAL A 1 96 ? 5.368 -8.793 -3.515 1.00 68.62 96 VAL A O 1
ATOM 733 N N . ASP A 1 97 ? 4.129 -8.819 -5.401 1.00 67.44 97 ASP A N 1
ATOM 734 C CA . ASP A 1 97 ? 4.426 -10.182 -5.815 1.00 67.44 97 ASP A CA 1
ATOM 735 C C . ASP A 1 97 ? 5.107 -10.124 -7.186 1.00 67.44 97 ASP A C 1
ATOM 737 O O . ASP A 1 97 ? 4.501 -9.739 -8.188 1.00 67.44 97 ASP A O 1
ATOM 741 N N . VAL A 1 98 ? 6.408 -10.413 -7.215 1.00 64.06 98 VAL A N 1
ATOM 742 C CA . VAL A 1 98 ? 7.236 -10.268 -8.416 1.00 64.06 98 VAL A CA 1
ATOM 743 C C . VAL A 1 98 ? 7.257 -11.600 -9.152 1.00 64.06 98 VAL A C 1
ATOM 745 O O . VAL A 1 98 ? 8.117 -12.442 -8.914 1.00 64.06 98 VAL A O 1
ATOM 748 N N . GLN A 1 99 ? 6.317 -11.790 -10.074 1.00 66.94 99 GLN A N 1
ATOM 749 C CA . GLN A 1 99 ? 6.220 -13.035 -10.844 1.00 66.94 99 GLN A CA 1
ATOM 750 C C . GLN A 1 99 ? 7.309 -13.149 -11.926 1.00 66.94 99 GLN A C 1
ATOM 752 O O . GLN A 1 99 ? 7.790 -14.242 -12.227 1.00 66.94 99 GLN A O 1
ATOM 757 N N . ARG A 1 100 ? 7.711 -12.028 -12.542 1.00 65.06 100 ARG A N 1
ATOM 758 C CA . ARG A 1 100 ? 8.740 -12.003 -13.592 1.00 65.06 100 ARG A CA 1
ATOM 759 C C . ARG A 1 100 ? 9.314 -10.598 -13.788 1.00 65.06 100 ARG A C 1
ATOM 761 O O . ARG A 1 100 ? 8.567 -9.628 -13.798 1.00 65.06 100 ARG A O 1
ATOM 768 N N . VAL A 1 101 ? 10.621 -10.509 -14.040 1.00 60.12 101 VAL A N 1
ATOM 769 C CA . VAL A 1 101 ? 11.313 -9.280 -14.469 1.00 60.12 101 VAL A CA 1
ATOM 770 C C . VAL A 1 101 ? 11.882 -9.503 -15.870 1.00 60.12 101 VAL A C 1
ATOM 772 O O . VAL A 1 101 ? 12.470 -10.549 -16.141 1.00 60.12 101 VAL A O 1
ATOM 775 N N . ARG A 1 102 ? 11.671 -8.551 -16.786 1.00 60.41 102 ARG A N 1
ATOM 776 C CA . ARG A 1 102 ? 12.206 -8.577 -18.157 1.00 60.41 102 ARG A CA 1
ATOM 777 C C . ARG A 1 102 ? 12.751 -7.200 -18.517 1.00 60.41 102 ARG A C 1
ATOM 779 O O . ARG A 1 102 ? 12.095 -6.201 -18.247 1.00 60.41 102 ARG A O 1
ATOM 786 N N . SER A 1 103 ? 13.907 -7.148 -19.170 1.00 51.72 103 SER A N 1
ATOM 787 C CA . SER A 1 103 ? 14.366 -5.939 -19.860 1.00 51.72 103 SER A CA 1
ATOM 788 C C . SER A 1 103 ? 13.864 -5.939 -21.300 1.00 51.72 103 SER A C 1
ATOM 790 O O . SER A 1 103 ? 14.053 -6.922 -22.016 1.00 51.72 103 SER A O 1
ATOM 792 N N . ALA A 1 104 ? 13.274 -4.829 -21.731 1.00 58.66 104 ALA A N 1
ATOM 793 C CA . ALA A 1 104 ? 12.919 -4.571 -23.120 1.00 58.66 104 ALA A CA 1
ATOM 794 C C . ALA A 1 104 ? 13.347 -3.148 -23.495 1.00 58.66 104 ALA A C 1
ATOM 796 O O . ALA A 1 104 ? 13.360 -2.257 -22.645 1.00 58.66 104 ALA A O 1
ATOM 797 N N . PHE A 1 105 ? 13.693 -2.938 -24.763 1.00 56.41 105 PHE A N 1
ATOM 798 C CA . PHE A 1 105 ? 13.970 -1.608 -25.292 1.00 56.41 105 PHE A CA 1
ATOM 799 C C . PHE A 1 105 ? 12.652 -0.966 -25.722 1.00 56.41 105 PHE A C 1
ATOM 801 O O . PHE A 1 105 ? 11.950 -1.505 -26.575 1.00 56.41 105 PHE A O 1
ATOM 808 N N . VAL A 1 106 ? 12.319 0.177 -25.126 1.00 48.53 106 VAL A N 1
ATOM 809 C CA . VAL A 1 106 ? 11.141 0.974 -25.486 1.00 48.53 106 VAL A CA 1
ATOM 810 C C . VAL A 1 106 ? 11.627 2.357 -25.906 1.00 48.53 106 VAL A C 1
ATOM 812 O O . VAL A 1 106 ? 12.379 2.998 -25.173 1.00 48.53 106 VAL A O 1
ATOM 815 N N . ALA A 1 107 ? 11.228 2.807 -27.096 1.00 47.94 107 ALA A N 1
ATOM 816 C CA . ALA A 1 107 ? 11.526 4.150 -27.574 1.00 47.94 107 ALA A CA 1
ATOM 817 C C . ALA A 1 107 ? 10.455 5.120 -27.061 1.00 47.94 107 ALA A C 1
ATOM 819 O O . ALA A 1 107 ? 9.284 4.996 -27.416 1.00 47.94 107 ALA A O 1
ATOM 820 N N . TYR A 1 108 ? 10.856 6.088 -26.239 1.00 44.62 108 TYR A N 1
ATOM 821 C CA . TYR A 1 108 ? 9.996 7.203 -25.849 1.00 44.62 108 TYR A CA 1
ATOM 822 C C . TYR A 1 108 ? 10.289 8.410 -26.751 1.00 44.62 108 TYR A C 1
ATOM 824 O O . TYR A 1 108 ? 11.464 8.732 -26.955 1.00 44.62 108 TYR A O 1
ATOM 832 N N . PRO A 1 109 ? 9.270 9.104 -27.290 1.00 43.72 109 PRO A N 1
ATOM 833 C CA . PRO A 1 109 ? 9.489 10.387 -27.946 1.00 43.72 109 PRO A CA 1
ATOM 834 C C . PRO A 1 109 ? 10.022 11.402 -26.922 1.00 43.72 109 PRO A C 1
ATOM 836 O O . PRO A 1 109 ? 9.536 11.474 -25.797 1.00 43.72 109 PRO A O 1
ATOM 839 N N . ALA A 1 110 ? 11.026 12.192 -27.311 1.00 46.88 110 ALA A N 1
ATOM 840 C CA . ALA A 1 110 ? 11.754 13.109 -26.424 1.00 46.88 110 ALA A CA 1
ATOM 841 C C . ALA A 1 110 ? 10.915 14.281 -25.867 1.00 46.88 110 ALA A C 1
ATOM 843 O O . ALA A 1 110 ? 11.387 15.049 -25.031 1.00 46.88 110 ALA A O 1
ATOM 844 N N . THR A 1 111 ? 9.674 14.447 -26.321 1.00 44.59 111 THR A N 1
ATOM 845 C CA . THR A 1 111 ? 8.782 15.515 -25.870 1.00 44.59 111 THR A CA 1
ATOM 846 C C . THR A 1 111 ? 8.126 15.155 -24.543 1.00 44.59 111 THR A C 1
ATOM 848 O O . THR A 1 111 ? 7.150 14.407 -24.504 1.00 44.59 111 THR A O 1
ATOM 851 N N . ALA A 1 112 ? 8.631 15.748 -23.459 1.00 45.31 112 ALA A N 1
ATOM 852 C CA . ALA A 1 112 ? 7.890 15.874 -22.214 1.00 45.31 112 ALA A CA 1
ATOM 853 C C . ALA A 1 112 ? 6.543 16.542 -22.518 1.00 45.31 112 ALA A C 1
ATOM 855 O O . ALA A 1 112 ? 6.495 17.713 -22.893 1.00 45.31 112 ALA A O 1
ATOM 856 N N . THR A 1 113 ? 5.439 15.809 -22.388 1.00 43.31 113 THR A N 1
ATOM 857 C CA . THR A 1 113 ? 4.110 16.416 -22.432 1.00 43.31 113 THR A CA 1
ATOM 858 C C . THR A 1 113 ? 3.905 17.163 -21.116 1.00 43.31 113 THR A C 1
ATOM 860 O O . THR A 1 113 ? 3.316 16.658 -20.165 1.00 43.31 113 THR A O 1
ATOM 863 N N . SER A 1 114 ? 4.451 18.372 -21.021 1.00 45.66 114 SER A N 1
ATOM 864 C CA . SER A 1 114 ? 4.003 19.364 -20.050 1.00 45.66 114 SER A CA 1
ATOM 865 C C . SER A 1 114 ? 2.544 19.686 -20.373 1.00 45.66 114 SER A C 1
ATOM 867 O O . SER A 1 114 ? 2.271 20.335 -21.378 1.00 45.66 114 SER A O 1
ATOM 869 N N . GLY A 1 115 ? 1.611 19.163 -19.573 1.00 38.34 115 GLY A N 1
ATOM 870 C CA . GLY A 1 115 ? 0.188 19.210 -19.911 1.00 38.34 115 GLY A CA 1
ATOM 871 C C . GLY A 1 115 ? -0.792 19.040 -18.751 1.00 38.34 115 GLY A C 1
ATOM 872 O O . GLY A 1 115 ? -1.904 18.580 -18.974 1.00 38.34 115 GLY A O 1
ATOM 873 N N . LEU A 1 116 ? -0.440 19.448 -17.527 1.00 42.84 116 LEU A N 1
ATOM 874 C CA . LEU A 1 116 ? -1.448 19.982 -16.599 1.00 42.84 116 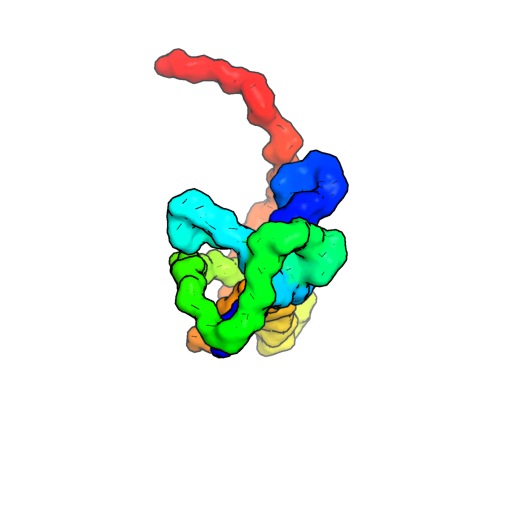LEU A CA 1
ATOM 875 C C . LEU A 1 116 ? -1.798 21.401 -17.071 1.00 42.84 116 LEU A C 1
ATOM 877 O O . LEU A 1 116 ? -1.343 22.370 -16.480 1.00 42.84 116 LEU A O 1
ATOM 881 N N . GLN A 1 117 ? -2.533 21.530 -18.176 1.00 41.97 117 GLN A N 1
ATOM 882 C CA . GLN A 1 117 ? -3.088 22.804 -18.651 1.00 41.97 117 GLN A CA 1
ATOM 883 C C . GLN A 1 117 ? -4.228 22.528 -19.639 1.00 41.97 117 GLN A C 1
ATOM 885 O O . GLN A 1 117 ? -4.033 22.475 -20.848 1.00 41.97 117 GLN A O 1
ATOM 890 N N . ASN A 1 118 ? -5.414 22.250 -19.096 1.00 32.88 118 ASN A N 1
ATOM 891 C CA . ASN A 1 118 ? -6.655 22.971 -19.406 1.00 32.88 118 ASN A CA 1
ATOM 892 C C . ASN A 1 118 ? -7.855 22.168 -18.905 1.00 32.88 118 ASN A C 1
ATOM 894 O O . ASN A 1 118 ? -8.397 21.288 -19.571 1.00 32.88 118 ASN A O 1
ATOM 898 N N . ALA A 1 119 ? -8.303 22.541 -17.709 1.00 36.94 119 ALA A N 1
ATOM 899 C CA . ALA A 1 119 ? -9.728 22.576 -17.461 1.00 36.94 119 ALA A CA 1
ATOM 900 C C . ALA A 1 119 ? -10.386 23.501 -18.507 1.00 36.94 119 ALA A C 1
ATOM 902 O O . ALA A 1 119 ? -9.849 24.566 -18.796 1.00 36.94 119 ALA A O 1
ATOM 903 N N . LEU A 1 120 ? -11.565 23.096 -18.989 1.00 41.38 120 LEU A N 1
ATOM 904 C CA . LEU A 1 120 ? -12.605 23.939 -19.598 1.00 41.38 120 LEU A CA 1
ATOM 905 C C . LEU A 1 120 ? -12.297 24.579 -20.964 1.00 41.38 120 LEU A C 1
ATOM 907 O O . LEU A 1 120 ? -11.822 25.701 -21.003 1.00 41.38 120 LEU A O 1
ATOM 911 N N . VAL A 1 121 ? -12.739 23.936 -22.053 1.00 38.19 121 VAL A N 1
ATOM 912 C CA . VAL A 1 121 ? -13.740 24.472 -23.014 1.00 38.19 121 VAL A CA 1
ATOM 913 C C . VAL A 1 121 ? -14.410 23.233 -23.646 1.00 38.19 121 VAL A C 1
ATOM 915 O O . VAL A 1 121 ? -13.714 22.374 -24.171 1.00 38.19 121 VAL A O 1
ATOM 918 N N . GLY A 1 122 ? -15.687 22.924 -23.377 1.00 34.56 122 GLY A N 1
ATOM 919 C CA . GLY A 1 122 ? -16.801 23.215 -24.302 1.00 34.56 122 GLY A CA 1
ATOM 920 C C . GLY A 1 122 ? -16.489 22.754 -25.736 1.00 34.56 122 GLY A C 1
ATOM 921 O O . GLY A 1 122 ? -15.579 23.286 -26.347 1.00 34.56 122 GLY A O 1
ATOM 922 N N . VAL A 1 123 ? -17.188 21.810 -26.364 1.00 30.53 123 VAL A N 1
ATOM 923 C CA . VAL A 1 123 ? -18.603 21.874 -26.772 1.00 30.53 123 VAL A CA 1
ATOM 924 C C . VAL A 1 123 ? -18.976 20.505 -27.400 1.00 30.53 123 VAL A C 1
ATOM 926 O O . VAL A 1 123 ? -18.100 19.848 -27.962 1.00 30.53 123 VAL A O 1
ATOM 929 N N . PRO A 1 124 ? -20.244 20.056 -27.305 1.00 37.03 124 PRO A N 1
ATOM 930 C CA . PRO A 1 124 ? -20.743 18.837 -27.943 1.00 37.03 124 PRO A CA 1
ATOM 931 C C . PRO A 1 124 ? -21.173 19.028 -29.412 1.00 37.03 124 PRO A C 1
ATOM 933 O O . PRO A 1 124 ? -21.594 20.116 -29.794 1.00 37.03 124 PRO A O 1
ATOM 936 N N . ARG A 1 125 ? -21.219 17.885 -30.117 1.00 41.28 125 ARG A N 1
ATOM 937 C CA . ARG A 1 125 ? -21.661 17.603 -31.503 1.00 41.28 125 ARG A CA 1
ATOM 938 C C . ARG A 1 125 ? -20.707 17.992 -32.624 1.00 41.28 125 ARG A C 1
ATOM 940 O O . ARG A 1 125 ? -20.556 19.196 -32.902 1.00 41.28 125 ARG A O 1
#